Protein AF-A0A926B784-F1 (afdb_monomer_lite)

Radius of gyration: 11.8 Å; chains: 1; bounding box: 27×30×29 Å

Secondary structure (DSSP, 8-state):
------SS--HHHHHHHHHHTTS----TT--TT--TTTTT--HHHHHHHHHHHHHHH-----TTTS-TTTTSSHHHHHHHHHHHH-

pLDDT: mean 86.95, std 11.78, range [35.88, 95.69]

Structure (mmCIF, N/CA/C/O backbone):
data_AF-A0A926B784-F1
#
_entry.id   AF-A0A926B784-F1
#
loop_
_atom_site.group_PDB
_atom_site.id
_atom_site.type_symbol
_atom_site.label_atom_id
_atom_site.label_alt_id
_atom_site.label_comp_id
_atom_site.label_asym_id
_atom_site.label_entity_id
_atom_site.label_seq_id
_atom_site.pdbx_PDB_ins_code
_atom_site.Cartn_x
_atom_site.Cartn_y
_atom_site.Cartn_z
_atom_site.occupancy
_atom_site.B_iso_or_equiv
_atom_site.auth_seq_id
_atom_site.auth_comp_id
_atom_site.auth_asym_id
_atom_site.auth_atom_id
_atom_site.pdbx_PDB_model_num
ATOM 1 N N . MET A 1 1 ? -17.581 -16.536 -1.604 1.00 35.88 1 MET A N 1
ATOM 2 C CA . MET A 1 1 ? -16.389 -17.124 -0.973 1.00 35.88 1 MET A CA 1
ATOM 3 C C . MET A 1 1 ? -16.116 -16.251 0.225 1.00 35.88 1 MET A C 1
ATOM 5 O O . MET A 1 1 ? -16.010 -15.046 0.045 1.00 35.88 1 MET A O 1
ATOM 9 N N . ASP A 1 2 ? -16.212 -16.821 1.419 1.00 40.94 2 ASP A N 1
ATOM 10 C CA . ASP A 1 2 ? -16.059 -16.122 2.691 1.00 40.94 2 ASP A CA 1
ATOM 11 C C . ASP A 1 2 ? -14.634 -15.579 2.819 1.00 40.94 2 ASP A C 1
ATOM 13 O O . ASP A 1 2 ? -13.742 -16.247 3.334 1.00 40.94 2 ASP A O 1
ATOM 17 N N . SER A 1 3 ? -14.407 -14.370 2.310 1.00 45.78 3 SER A N 1
ATOM 18 C CA . SER A 1 3 ? -13.193 -13.621 2.597 1.00 45.78 3 SER A CA 1
ATOM 19 C C . SER A 1 3 ? -13.316 -13.147 4.038 1.00 45.78 3 SER A C 1
ATOM 21 O O . SER A 1 3 ? -13.873 -12.085 4.315 1.00 45.78 3 SER A O 1
ATOM 23 N N . THR A 1 4 ? -12.860 -13.969 4.983 1.00 47.59 4 THR A N 1
ATOM 24 C CA . THR A 1 4 ? -12.438 -13.484 6.296 1.00 47.59 4 THR A CA 1
ATOM 25 C C . THR A 1 4 ? -11.506 -12.314 6.034 1.00 47.59 4 THR A C 1
ATOM 27 O O . THR A 1 4 ? -10.366 -12.530 5.634 1.00 47.59 4 THR A O 1
ATOM 30 N N . LYS A 1 5 ? -12.028 -11.089 6.165 1.00 55.56 5 LYS A N 1
ATOM 31 C CA . LYS A 1 5 ? -11.262 -9.853 6.040 1.00 55.56 5 LYS A CA 1
ATOM 32 C C . LYS A 1 5 ? -10.145 -9.943 7.072 1.00 55.56 5 LYS A C 1
ATOM 34 O O . LYS A 1 5 ? -10.393 -9.748 8.262 1.00 55.56 5 LYS A O 1
ATOM 39 N N . HIS A 1 6 ? -8.956 -10.355 6.643 1.00 57.19 6 HIS A N 1
ATOM 40 C CA . HIS A 1 6 ? -7.782 -10.283 7.487 1.00 57.19 6 HIS A CA 1
ATOM 41 C C . HIS A 1 6 ? -7.489 -8.797 7.586 1.00 57.19 6 HIS A C 1
ATOM 43 O O . HIS A 1 6 ? -7.059 -8.178 6.619 1.00 57.19 6 HIS A O 1
ATOM 49 N N . LEU A 1 7 ? -7.890 -8.201 8.710 1.00 67.25 7 LEU A N 1
ATOM 50 C CA . LEU A 1 7 ? -7.768 -6.762 8.888 1.00 67.25 7 LEU A CA 1
ATOM 51 C C . LEU A 1 7 ? -6.287 -6.372 8.787 1.00 67.25 7 LEU A C 1
ATOM 53 O O . LEU A 1 7 ? -5.987 -5.344 8.215 1.00 67.25 7 LEU A O 1
ATOM 57 N N . SER A 1 8 ? -5.364 -7.228 9.226 1.00 77.38 8 SER A N 1
ATOM 58 C CA . SER A 1 8 ? -3.924 -6.957 9.265 1.00 77.38 8 SER A CA 1
ATOM 59 C C . SER A 1 8 ? -3.163 -7.748 8.188 1.00 77.38 8 SER A C 1
ATOM 61 O O . SER A 1 8 ? -2.761 -8.875 8.473 1.00 77.38 8 SER A O 1
ATOM 63 N N . PRO A 1 9 ? -2.968 -7.217 6.968 1.00 84.88 9 PRO A N 1
ATOM 64 C CA . PRO A 1 9 ? -2.322 -7.957 5.889 1.00 84.88 9 PRO A CA 1
ATOM 65 C C . PRO A 1 9 ? -0.818 -8.112 6.147 1.00 84.88 9 PRO A C 1
ATOM 67 O O . PRO A 1 9 ? -0.172 -7.206 6.678 1.00 84.88 9 PRO A O 1
ATOM 70 N N . ASN A 1 10 ? -0.240 -9.235 5.722 1.00 90.06 10 ASN A N 1
ATOM 71 C CA . ASN A 1 10 ? 1.207 -9.332 5.507 1.00 90.06 10 ASN A CA 1
ATOM 72 C C . ASN A 1 10 ? 1.597 -8.837 4.097 1.00 90.06 10 ASN A C 1
ATOM 74 O O . ASN A 1 10 ? 0.736 -8.512 3.282 1.00 90.06 10 ASN A O 1
ATOM 78 N N . ALA A 1 11 ? 2.898 -8.762 3.800 1.00 91.25 11 ALA A N 1
ATOM 79 C CA . ALA A 1 11 ? 3.394 -8.222 2.533 1.00 91.25 11 ALA A CA 1
ATOM 80 C C . ALA A 1 11 ? 2.876 -8.984 1.298 1.00 91.25 11 ALA A C 1
ATOM 82 O O . ALA A 1 11 ? 2.495 -8.355 0.315 1.00 91.25 11 ALA A O 1
ATOM 83 N N . ILE A 1 12 ? 2.813 -10.317 1.359 1.00 90.69 12 ILE A N 1
ATOM 84 C CA . ILE A 1 12 ? 2.325 -11.157 0.255 1.00 90.69 12 ILE A CA 1
ATOM 85 C C . ILE A 1 12 ? 0.825 -10.953 0.044 1.00 90.69 12 ILE A C 1
ATOM 87 O O . ILE A 1 12 ? 0.384 -10.711 -1.076 1.00 90.69 12 ILE A O 1
ATOM 91 N N . GLU A 1 13 ? 0.044 -10.969 1.126 1.00 90.31 13 GLU A N 1
ATOM 92 C CA . GLU A 1 13 ? -1.399 -10.701 1.062 1.00 90.31 13 GLU A CA 1
ATOM 93 C C . GLU A 1 13 ? -1.694 -9.306 0.505 1.00 90.31 13 GLU A C 1
ATOM 95 O O . GLU A 1 13 ? -2.662 -9.122 -0.231 1.00 90.31 13 GLU A O 1
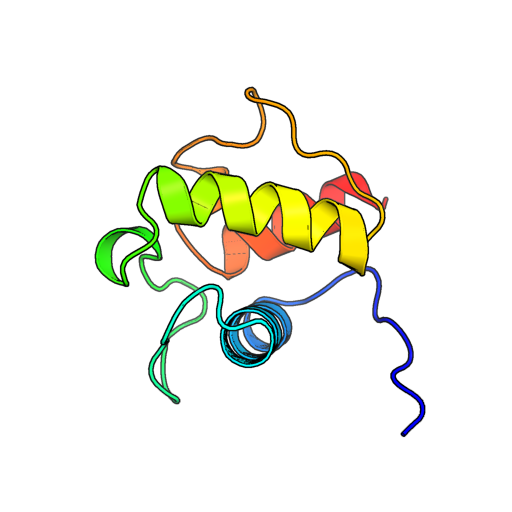ATOM 100 N N . LEU A 1 14 ? -0.852 -8.326 0.834 1.00 90.69 14 LEU A N 1
ATOM 101 C CA . LEU A 1 14 ? -0.972 -6.976 0.312 1.00 90.69 14 LEU A CA 1
ATOM 102 C C . LEU A 1 14 ? -0.676 -6.920 -1.193 1.00 90.69 14 LEU A C 1
ATOM 104 O O . LEU A 1 14 ? -1.427 -6.270 -1.912 1.00 90.69 14 LEU A O 1
ATOM 108 N N . ILE A 1 15 ? 0.366 -7.603 -1.680 1.00 92.06 15 ILE A N 1
ATOM 109 C CA . ILE A 1 15 ? 0.673 -7.695 -3.121 1.00 92.06 15 ILE A CA 1
ATOM 110 C C . ILE A 1 15 ? -0.503 -8.321 -3.878 1.00 92.06 15 ILE A C 1
ATOM 112 O O . ILE A 1 15 ? -0.949 -7.778 -4.892 1.00 92.06 15 ILE A O 1
ATOM 116 N N . ASP A 1 16 ? -1.034 -9.435 -3.370 1.00 90.12 16 ASP A N 1
ATOM 117 C CA . ASP A 1 16 ? -2.188 -10.117 -3.962 1.00 90.12 16 ASP A CA 1
ATOM 118 C C . ASP A 1 16 ? -3.423 -9.208 -3.982 1.00 90.12 16 ASP A C 1
ATOM 120 O O . ASP A 1 16 ? -4.121 -9.114 -4.996 1.00 90.12 16 ASP A O 1
ATOM 124 N N . TRP A 1 17 ? -3.675 -8.492 -2.884 1.00 90.88 17 TRP A N 1
ATOM 125 C CA . TRP A 1 17 ? -4.767 -7.527 -2.788 1.00 90.88 17 TRP A CA 1
ATOM 126 C C . TRP A 1 17 ? -4.595 -6.363 -3.771 1.00 90.88 17 TRP A C 1
ATOM 128 O O . TRP A 1 17 ? -5.533 -6.044 -4.497 1.00 90.88 17 TRP A O 1
ATOM 138 N N . MET A 1 18 ? -3.399 -5.777 -3.870 1.00 90.81 18 MET A N 1
ATOM 139 C CA . MET A 1 18 ? -3.115 -4.678 -4.800 1.00 90.81 18 MET A CA 1
ATOM 140 C C . MET A 1 18 ? -3.338 -5.085 -6.260 1.00 90.81 18 MET A C 1
ATOM 142 O O . MET A 1 18 ? -3.919 -4.310 -7.021 1.00 90.81 18 MET A O 1
ATOM 146 N N . ASN A 1 19 ? -2.931 -6.301 -6.636 1.00 90.56 19 ASN A N 1
ATOM 147 C CA . ASN A 1 19 ? -3.212 -6.863 -7.957 1.00 90.56 19 ASN A CA 1
ATOM 148 C C . ASN A 1 19 ? -4.713 -7.117 -8.168 1.00 90.56 19 ASN A C 1
ATOM 150 O O . ASN A 1 19 ? -5.252 -6.797 -9.226 1.00 90.56 19 ASN A O 1
ATOM 154 N N . SER A 1 20 ? -5.406 -7.673 -7.168 1.00 89.56 20 SER A N 1
ATOM 155 C CA . SER A 1 20 ? -6.845 -7.963 -7.244 1.00 89.56 20 SER A CA 1
ATOM 156 C C . SER A 1 20 ? -7.695 -6.698 -7.393 1.00 89.56 20 SER A C 1
ATOM 158 O O . SER A 1 20 ? -8.675 -6.705 -8.136 1.00 89.56 20 SER A O 1
ATOM 160 N N . GLU A 1 21 ? -7.326 -5.620 -6.703 1.00 88.62 21 GLU A N 1
ATOM 161 C CA . GLU A 1 21 ? -7.985 -4.311 -6.798 1.00 88.62 21 GLU A CA 1
ATOM 162 C C . GLU A 1 21 ? -7.565 -3.521 -8.051 1.00 88.62 21 GLU A C 1
ATOM 164 O O . GLU A 1 21 ? -8.135 -2.471 -8.348 1.00 88.62 21 GLU A O 1
ATOM 169 N N . GLY A 1 22 ? -6.573 -4.006 -8.808 1.00 88.62 22 GLY A N 1
ATOM 170 C CA . GLY A 1 22 ? -6.040 -3.309 -9.979 1.00 88.62 22 GLY A CA 1
ATOM 171 C C . GLY A 1 22 ? -5.330 -1.998 -9.629 1.00 88.62 22 GLY A C 1
ATOM 172 O O . GLY A 1 22 ? -5.318 -1.070 -10.437 1.00 88.62 22 GLY A O 1
ATOM 173 N N . LEU A 1 23 ? -4.766 -1.903 -8.419 1.00 89.62 23 LEU A N 1
ATOM 174 C CA . LEU A 1 23 ? -4.006 -0.735 -7.962 1.00 89.62 23 LEU A CA 1
ATOM 175 C C . LEU A 1 23 ? -2.641 -0.658 -8.641 1.00 89.62 23 LEU A C 1
ATOM 177 O O . LEU A 1 23 ? -2.198 0.425 -9.019 1.00 89.62 23 LEU A O 1
ATOM 181 N N . LEU A 1 24 ? -1.989 -1.812 -8.778 1.00 88.44 24 LEU A N 1
ATOM 182 C CA . LEU A 1 24 ? -0.731 -2.004 -9.487 1.00 88.44 24 LEU A CA 1
ATOM 183 C C . LEU A 1 24 ? -0.769 -3.350 -10.209 1.00 88.44 24 LEU A C 1
ATOM 185 O O . LEU A 1 24 ? -1.401 -4.291 -9.736 1.00 88.44 24 LEU A O 1
ATOM 189 N N . GLU A 1 25 ? -0.050 -3.438 -11.324 1.00 87.62 25 GLU A N 1
ATOM 190 C CA . GLU A 1 25 ? 0.225 -4.696 -12.017 1.00 87.62 25 GLU A CA 1
ATOM 191 C C . GLU A 1 25 ? 1.606 -5.189 -11.570 1.00 87.62 25 GLU A C 1
ATOM 193 O O . GLU A 1 25 ? 2.621 -4.885 -12.199 1.00 87.62 25 GLU A O 1
ATOM 198 N N . LEU A 1 26 ? 1.658 -5.878 -10.428 1.00 88.69 26 LEU A N 1
ATOM 199 C CA . LEU A 1 26 ? 2.903 -6.433 -9.894 1.00 88.69 26 LEU A CA 1
ATOM 200 C C . LEU A 1 26 ? 3.123 -7.840 -10.457 1.00 88.69 26 LEU A C 1
ATOM 202 O O . LEU A 1 26 ? 2.183 -8.629 -10.572 1.00 88.69 26 LEU A O 1
ATOM 206 N N . ASP A 1 27 ? 4.376 -8.169 -10.766 1.00 87.25 27 ASP A N 1
ATOM 207 C CA . ASP A 1 27 ? 4.743 -9.515 -11.201 1.00 87.25 27 ASP A CA 1
ATOM 208 C C . ASP A 1 27 ? 4.428 -10.569 -10.122 1.00 87.25 27 ASP A C 1
ATOM 210 O O . ASP A 1 27 ? 4.422 -10.297 -8.921 1.00 87.25 27 ASP A O 1
ATOM 214 N N . TRP A 1 28 ? 4.191 -11.810 -10.555 1.00 80.69 28 TRP A N 1
ATOM 215 C CA . TRP A 1 28 ? 3.842 -12.937 -9.674 1.00 80.69 28 TRP A CA 1
ATOM 216 C C . TRP A 1 28 ? 4.945 -13.309 -8.665 1.00 80.69 28 TRP A C 1
ATOM 218 O O . TRP A 1 28 ? 4.672 -14.006 -7.689 1.00 80.69 28 TRP A O 1
ATOM 228 N N . ASP A 1 29 ? 6.185 -12.886 -8.916 1.00 87.56 29 ASP A N 1
ATOM 229 C CA . ASP A 1 29 ? 7.356 -13.062 -8.058 1.00 87.56 29 ASP A CA 1
ATOM 230 C C . ASP A 1 29 ? 7.851 -11.735 -7.457 1.00 87.56 29 ASP A C 1
ATOM 232 O O . ASP A 1 29 ? 8.990 -11.658 -6.986 1.00 87.56 29 ASP A O 1
ATOM 236 N N . PHE A 1 30 ? 7.006 -10.694 -7.451 1.00 90.56 30 PHE A N 1
ATOM 237 C CA . PHE A 1 30 ? 7.355 -9.404 -6.867 1.00 90.56 30 PHE A CA 1
ATOM 238 C C . PHE A 1 30 ? 7.722 -9.568 -5.382 1.00 90.56 30 PHE A C 1
ATOM 240 O O . PHE A 1 30 ? 6.940 -10.130 -4.608 1.00 90.56 30 PHE A O 1
ATOM 247 N N . PRO A 1 31 ? 8.909 -9.105 -4.958 1.00 91.94 31 PRO A N 1
ATOM 248 C CA . PRO A 1 31 ? 9.387 -9.364 -3.611 1.00 91.94 31 PRO A CA 1
ATOM 249 C C . PRO A 1 31 ? 8.714 -8.451 -2.577 1.00 91.94 31 PRO A C 1
ATOM 251 O O . PRO A 1 31 ? 8.306 -7.327 -2.866 1.00 91.94 31 PRO A O 1
ATOM 254 N N . GLU A 1 32 ? 8.648 -8.920 -1.331 1.00 92.06 32 GLU A N 1
ATOM 255 C CA . GLU A 1 32 ? 8.038 -8.200 -0.201 1.00 92.06 32 GLU A CA 1
ATOM 256 C C . GLU A 1 32 ? 8.724 -6.860 0.114 1.00 92.06 32 GLU A C 1
ATOM 258 O O . GLU A 1 32 ? 8.094 -5.937 0.634 1.00 92.06 32 GLU A O 1
ATOM 263 N N . ASP A 1 33 ? 10.014 -6.757 -0.202 1.00 93.06 33 ASP A N 1
ATOM 264 C CA . ASP A 1 33 ? 10.856 -5.565 -0.092 1.00 93.06 33 ASP A CA 1
ATOM 265 C C . ASP A 1 33 ? 11.072 -4.864 -1.447 1.00 93.06 33 ASP A C 1
ATOM 267 O O . ASP A 1 33 ? 11.930 -3.988 -1.575 1.00 93.06 33 ASP A O 1
ATOM 271 N N . GLY A 1 34 ? 10.287 -5.235 -2.463 1.00 92.62 34 GLY A N 1
ATOM 272 C CA . GLY A 1 34 ? 10.322 -4.633 -3.789 1.00 92.62 34 GLY A CA 1
ATOM 273 C C . GLY A 1 34 ? 9.881 -3.173 -3.777 1.00 92.62 34 GLY A C 1
ATOM 274 O O . GLY A 1 34 ? 8.963 -2.792 -3.056 1.00 92.62 34 GLY A O 1
ATOM 275 N N . ASP A 1 35 ? 10.527 -2.350 -4.604 1.00 93.81 35 ASP A N 1
ATOM 276 C CA . ASP A 1 35 ? 10.222 -0.920 -4.710 1.00 93.81 35 ASP A CA 1
ATOM 277 C C . ASP A 1 35 ? 8.904 -0.698 -5.474 1.00 93.81 35 ASP A C 1
ATOM 279 O O . ASP A 1 35 ? 8.842 -0.836 -6.699 1.00 93.81 35 ASP A O 1
ATOM 283 N N . LEU A 1 36 ? 7.848 -0.320 -4.748 1.00 93.19 36 LEU A N 1
ATOM 284 C CA . LEU A 1 36 ? 6.525 -0.042 -5.311 1.00 93.19 36 LEU A CA 1
ATOM 285 C C . LEU A 1 36 ? 6.539 1.169 -6.250 1.00 93.19 36 LEU A C 1
ATOM 287 O O . LEU A 1 36 ? 5.811 1.186 -7.242 1.00 93.19 36 LEU A O 1
ATOM 291 N N . PHE A 1 37 ? 7.384 2.172 -5.995 1.00 91.88 37 PHE A N 1
ATOM 292 C CA . PHE A 1 37 ? 7.512 3.328 -6.886 1.00 91.88 37 PHE A CA 1
ATOM 293 C C . PHE A 1 37 ? 8.150 2.929 -8.214 1.00 91.88 37 PHE A C 1
ATOM 295 O O . PHE A 1 37 ? 7.732 3.418 -9.263 1.00 91.88 37 PHE A O 1
ATOM 302 N N . ALA A 1 38 ? 9.143 2.036 -8.182 1.00 91.31 38 ALA A N 1
ATOM 303 C CA . ALA A 1 38 ? 9.724 1.468 -9.397 1.00 91.31 38 ALA A CA 1
ATOM 304 C C . ALA A 1 38 ? 8.715 0.592 -10.160 1.00 91.31 38 ALA A C 1
ATOM 306 O O . ALA A 1 38 ? 8.760 0.548 -11.388 1.00 91.31 38 ALA A O 1
ATOM 307 N N . ALA A 1 39 ? 7.787 -0.042 -9.439 1.00 90.00 39 ALA A N 1
ATOM 308 C CA . ALA A 1 39 ? 6.712 -0.854 -10.001 1.00 90.00 39 ALA A CA 1
ATOM 309 C C . ALA A 1 39 ? 5.521 -0.044 -10.555 1.00 90.00 39 ALA A C 1
ATOM 311 O O . ALA A 1 39 ? 4.613 -0.623 -11.143 1.00 90.00 39 ALA A O 1
ATOM 312 N N . GLY A 1 40 ? 5.517 1.287 -10.406 1.00 89.44 40 GLY A N 1
ATOM 313 C CA . GLY A 1 40 ? 4.481 2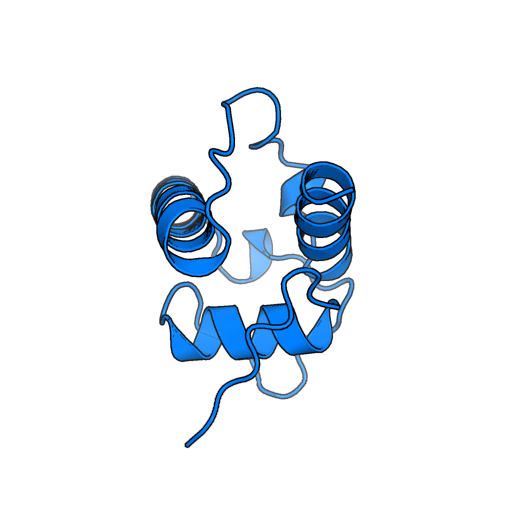.159 -10.972 1.00 89.44 40 GLY A CA 1
ATOM 314 C C . GLY A 1 40 ? 3.567 2.846 -9.957 1.00 89.44 40 GLY A C 1
ATOM 315 O O . GLY A 1 40 ? 2.578 3.451 -10.366 1.00 89.44 40 GLY A O 1
ATOM 316 N N . LEU A 1 41 ? 3.887 2.813 -8.657 1.00 92.31 41 LEU A N 1
ATOM 317 C CA . LEU A 1 41 ? 3.174 3.583 -7.633 1.00 92.31 41 LEU A CA 1
ATOM 318 C C . LEU A 1 41 ? 3.468 5.088 -7.778 1.00 92.31 41 LEU A C 1
ATOM 320 O O . LEU A 1 41 ? 4.326 5.656 -7.103 1.00 92.31 41 LEU A O 1
ATOM 324 N N . ASP A 1 42 ? 2.771 5.738 -8.704 1.00 90.31 42 ASP A N 1
ATOM 325 C CA . ASP A 1 42 ? 2.844 7.178 -8.943 1.00 90.31 42 ASP A CA 1
ATOM 326 C C . ASP A 1 42 ? 1.864 7.980 -8.065 1.00 90.31 42 ASP A C 1
ATOM 328 O O . ASP A 1 42 ? 1.110 7.431 -7.266 1.00 90.31 42 ASP A O 1
ATOM 332 N N . SER A 1 43 ? 1.856 9.311 -8.193 1.00 86.38 43 SER A N 1
ATOM 333 C CA . SER A 1 43 ? 0.980 10.176 -7.389 1.00 86.38 43 SER A CA 1
ATOM 334 C C . SER A 1 43 ? -0.516 9.874 -7.540 1.00 86.38 43 SER A C 1
ATOM 336 O O . SER A 1 43 ? -1.263 10.109 -6.594 1.00 86.38 43 SER A O 1
ATOM 338 N N . ASN A 1 44 ? -0.966 9.357 -8.688 1.00 88.25 44 ASN A N 1
ATOM 339 C CA . ASN A 1 44 ? -2.364 8.968 -8.877 1.00 88.25 44 ASN A CA 1
ATOM 340 C C . ASN A 1 44 ? -2.633 7.609 -8.226 1.00 88.25 44 ASN A C 1
ATOM 342 O O . ASN A 1 44 ? -3.638 7.451 -7.534 1.00 88.25 44 ASN A O 1
ATOM 346 N N . ALA A 1 45 ? -1.714 6.656 -8.397 1.00 90.56 45 ALA A N 1
ATOM 347 C CA . ALA A 1 45 ? -1.793 5.343 -7.771 1.00 90.56 45 ALA A CA 1
ATOM 348 C C . ALA A 1 45 ? -1.767 5.443 -6.239 1.00 90.56 45 ALA A C 1
ATOM 350 O O . ALA A 1 45 ? -2.516 4.737 -5.577 1.00 90.56 45 ALA A O 1
ATOM 351 N N . VAL A 1 46 ? -0.996 6.376 -5.666 1.00 91.81 46 VAL A N 1
ATOM 352 C CA . VAL A 1 46 ? -1.001 6.662 -4.219 1.00 91.81 46 VAL A CA 1
ATOM 353 C C . VAL A 1 46 ? -2.380 7.125 -3.744 1.00 91.81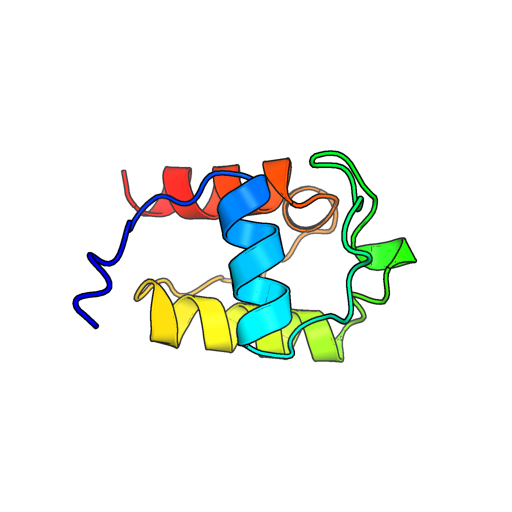 46 VAL A C 1
ATOM 355 O O . VAL A 1 46 ? -2.861 6.657 -2.715 1.00 91.81 46 VAL A O 1
ATOM 358 N N . MET A 1 47 ? -3.043 8.010 -4.494 1.00 91.75 47 MET A N 1
ATOM 359 C CA . MET A 1 47 ? -4.391 8.472 -4.142 1.00 91.75 47 MET A CA 1
ATOM 360 C C . MET A 1 47 ? -5.429 7.348 -4.242 1.00 91.75 47 MET A C 1
ATOM 362 O O . MET A 1 47 ? -6.294 7.237 -3.376 1.00 91.75 47 MET A O 1
ATOM 366 N N . HIS A 1 48 ? -5.341 6.501 -5.271 1.00 91.38 48 HIS A N 1
ATOM 367 C CA . HIS A 1 48 ? -6.216 5.334 -5.408 1.00 91.38 48 HIS A CA 1
ATOM 368 C C . HIS A 1 48 ? -5.957 4.286 -4.325 1.00 91.38 48 HIS A C 1
ATOM 370 O O . HIS A 1 48 ? -6.906 3.739 -3.776 1.00 91.38 48 HIS A O 1
ATOM 376 N N . LEU A 1 49 ? -4.691 4.053 -3.974 1.00 92.00 49 LEU A N 1
ATOM 377 C CA . LEU A 1 49 ? -4.303 3.180 -2.876 1.00 92.00 49 LEU A CA 1
ATOM 378 C C . LEU A 1 49 ? -4.909 3.667 -1.559 1.00 92.00 49 LEU A C 1
ATOM 380 O O . LEU A 1 49 ? -5.500 2.867 -0.845 1.00 92.00 49 LEU A O 1
ATOM 384 N N . ALA A 1 50 ? -4.800 4.963 -1.250 1.00 91.75 50 ALA A N 1
ATOM 385 C CA . ALA A 1 50 ? -5.382 5.530 -0.036 1.00 91.75 50 ALA A CA 1
ATOM 386 C C . ALA A 1 50 ? -6.900 5.292 0.033 1.00 91.75 50 ALA A C 1
ATOM 388 O O . ALA A 1 50 ? -7.399 4.817 1.050 1.00 91.75 50 ALA A O 1
ATOM 389 N N . ALA A 1 51 ? -7.614 5.529 -1.073 1.00 91.62 51 ALA A N 1
ATOM 390 C CA . ALA A 1 51 ? -9.052 5.275 -1.160 1.00 91.62 51 ALA A CA 1
ATOM 391 C C . ALA A 1 51 ? -9.406 3.780 -1.034 1.00 91.62 51 ALA A C 1
ATOM 393 O O . ALA A 1 51 ? -10.372 3.426 -0.364 1.00 91.62 51 ALA A O 1
ATOM 394 N N . ALA A 1 52 ? -8.620 2.890 -1.646 1.00 92.12 52 ALA A N 1
ATOM 395 C CA . ALA A 1 52 ? -8.828 1.447 -1.547 1.00 92.12 52 ALA A CA 1
ATOM 396 C C . ALA A 1 52 ? -8.537 0.920 -0.135 1.00 92.12 52 ALA A C 1
ATOM 398 O O . ALA A 1 52 ? -9.232 0.027 0.350 1.00 92.12 52 ALA A O 1
ATOM 399 N N . VAL A 1 53 ? -7.541 1.488 0.552 1.00 91.62 53 VAL A N 1
ATOM 400 C CA . VAL A 1 53 ? -7.261 1.166 1.955 1.00 91.62 53 VAL A CA 1
ATOM 401 C C . VAL A 1 53 ? -8.424 1.600 2.850 1.00 91.62 53 VAL A C 1
ATOM 403 O O . VAL A 1 53 ? -8.841 0.830 3.719 1.00 91.62 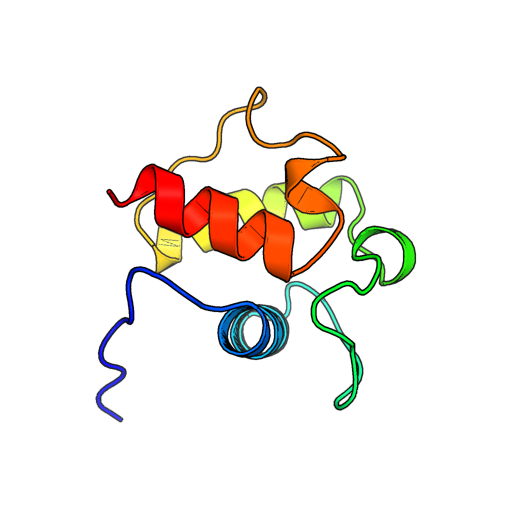53 VAL A O 1
ATOM 406 N N . GLU A 1 54 ? -8.994 2.780 2.609 1.00 92.25 54 GLU A N 1
ATOM 407 C CA . GLU A 1 54 ? -10.180 3.261 3.320 1.00 92.25 54 GLU A CA 1
ATOM 408 C C . GLU A 1 54 ? -11.391 2.344 3.096 1.00 92.25 54 GLU A C 1
ATOM 410 O O . GLU A 1 54 ? -12.037 1.944 4.062 1.00 92.25 54 GLU A O 1
ATOM 415 N N . ASP A 1 55 ? -11.666 1.934 1.857 1.00 90.81 55 ASP A N 1
ATOM 416 C CA . ASP A 1 55 ? -12.811 1.069 1.540 1.00 90.81 55 ASP A CA 1
ATOM 417 C C . ASP A 1 55 ? -12.645 -0.364 2.085 1.00 90.81 55 ASP A C 1
ATOM 419 O O . ASP A 1 55 ? -13.566 -0.939 2.679 1.00 90.81 55 ASP A O 1
ATOM 423 N N . TYR A 1 56 ? -11.452 -0.949 1.935 1.00 89.19 56 TYR A N 1
ATOM 424 C CA . TYR A 1 56 ? -11.212 -2.347 2.297 1.00 89.19 56 TYR A CA 1
ATOM 425 C C . TYR A 1 56 ? -10.946 -2.540 3.796 1.00 89.19 56 TYR A C 1
ATOM 427 O O . TYR A 1 56 ? -11.535 -3.435 4.420 1.00 89.19 56 TYR A O 1
ATOM 435 N N . TYR A 1 57 ? -10.084 -1.698 4.377 1.00 88.44 57 TYR A N 1
ATOM 436 C CA . TYR A 1 57 ? -9.655 -1.786 5.777 1.00 88.44 57 TYR A CA 1
ATOM 437 C C . TYR A 1 57 ? -10.407 -0.824 6.706 1.00 88.44 57 TYR A C 1
ATOM 439 O O . TYR A 1 57 ? -10.335 -0.993 7.923 1.00 88.44 57 TYR A O 1
ATOM 447 N N . GLY A 1 58 ? -11.147 0.158 6.178 1.00 89.19 58 GLY A N 1
ATOM 448 C CA . GLY A 1 58 ? -11.805 1.181 7.000 1.00 89.19 58 GLY A CA 1
ATOM 449 C C . GLY A 1 58 ? -10.829 2.202 7.591 1.00 89.19 58 GLY A C 1
ATOM 450 O O . GLY A 1 58 ? -11.126 2.781 8.636 1.00 89.19 58 GLY A O 1
ATOM 451 N N . LEU A 1 59 ? -9.650 2.373 6.982 1.00 90.44 59 LEU A N 1
ATOM 452 C CA . LEU A 1 59 ? -8.573 3.234 7.474 1.00 90.44 59 LEU A CA 1
ATOM 453 C C . LEU A 1 59 ? -8.359 4.432 6.553 1.00 90.44 59 LEU A C 1
ATOM 455 O O . LEU A 1 59 ? -7.992 4.270 5.394 1.00 90.44 59 LEU A O 1
ATOM 459 N N . GLU A 1 60 ? -8.490 5.634 7.099 1.00 91.44 60 GLU A N 1
ATOM 460 C CA . GLU A 1 60 ? -8.114 6.856 6.394 1.00 91.44 60 GLU A CA 1
ATOM 461 C C . GLU A 1 60 ? -6.597 7.073 6.526 1.00 91.44 60 GLU A C 1
ATOM 463 O O . GLU A 1 60 ? -6.073 7.209 7.637 1.00 91.44 60 GLU A O 1
ATOM 468 N N . LEU A 1 61 ? -5.885 7.063 5.394 1.00 90.19 61 LEU A N 1
ATOM 469 C CA . LEU A 1 61 ? -4.461 7.396 5.335 1.00 90.19 61 LEU A CA 1
ATOM 470 C C . LEU A 1 61 ? -4.303 8.895 5.073 1.00 90.19 61 LEU A C 1
ATOM 472 O O . LEU A 1 61 ? -4.590 9.380 3.976 1.00 90.19 61 LEU A O 1
ATOM 476 N N . GLY A 1 62 ? -3.833 9.623 6.081 1.00 88.12 62 GLY A N 1
ATOM 477 C CA . GLY A 1 62 ? -3.522 11.040 5.974 1.00 88.12 62 GLY A CA 1
ATOM 478 C C . GLY A 1 62 ? -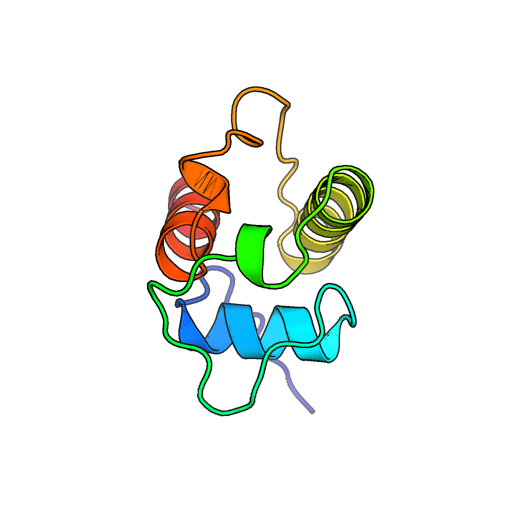2.231 11.325 5.190 1.00 88.12 62 GLY A C 1
ATOM 479 O O . GLY A 1 62 ? -1.432 10.433 4.879 1.00 88.12 62 GLY A O 1
ATOM 480 N N . PRO A 1 63 ? -1.989 12.600 4.841 1.00 86.44 63 PRO A N 1
ATOM 481 C CA . PRO A 1 63 ? -0.791 13.015 4.110 1.00 86.44 63 PRO A CA 1
ATOM 482 C C . PRO A 1 63 ? 0.516 12.739 4.872 1.00 86.44 63 PRO A C 1
ATOM 484 O O . PRO A 1 63 ? 1.570 12.605 4.250 1.00 86.44 63 PRO A O 1
ATOM 487 N N . GLU A 1 64 ? 0.473 12.658 6.201 1.00 88.94 64 GLU A N 1
ATOM 488 C CA . GLU A 1 64 ? 1.608 12.296 7.048 1.00 88.94 64 GLU A CA 1
ATOM 489 C C . GLU A 1 64 ? 1.977 10.809 6.976 1.00 88.94 64 GLU A C 1
ATOM 491 O O . GLU A 1 64 ? 3.130 10.460 7.237 1.00 88.94 64 GLU A O 1
ATOM 496 N N . GLU A 1 65 ? 1.045 9.934 6.592 1.00 90.38 65 GLU A N 1
ATOM 497 C CA . GLU A 1 65 ? 1.314 8.513 6.365 1.00 90.38 65 GLU A CA 1
ATOM 498 C C . GLU A 1 65 ? 1.667 8.202 4.917 1.00 90.38 65 GLU A C 1
ATOM 500 O O . GLU A 1 65 ? 2.438 7.270 4.683 1.00 90.38 65 GLU A O 1
ATOM 505 N N . LEU A 1 66 ? 1.164 8.987 3.959 1.00 90.00 66 LEU A N 1
ATOM 506 C CA . LEU A 1 66 ? 1.451 8.862 2.523 1.00 90.00 66 LEU A CA 1
ATOM 507 C C . LEU A 1 66 ? 2.864 9.359 2.167 1.00 90.00 66 LEU A C 1
ATOM 509 O O . LEU A 1 66 ? 3.083 10.149 1.248 1.00 90.00 66 LEU A O 1
ATOM 513 N N . THR A 1 67 ? 3.852 8.889 2.920 1.00 90.94 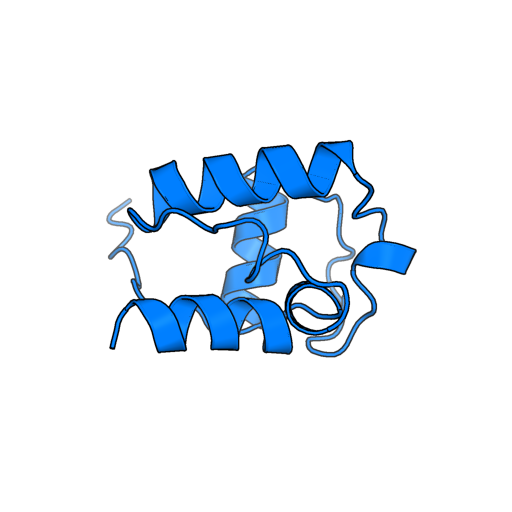67 THR A N 1
ATOM 514 C CA . THR A 1 67 ? 5.264 9.194 2.726 1.00 90.94 67 THR A CA 1
ATOM 515 C C . THR A 1 67 ? 5.927 8.133 1.865 1.00 90.94 67 THR A C 1
ATOM 517 O O . THR A 1 67 ? 5.522 6.970 1.828 1.00 90.94 67 THR A O 1
ATOM 520 N N . ARG A 1 68 ? 7.018 8.522 1.201 1.00 89.50 68 ARG A N 1
ATOM 521 C CA . ARG A 1 68 ? 7.816 7.593 0.396 1.00 89.50 68 ARG A CA 1
ATOM 522 C C . ARG A 1 68 ? 8.345 6.415 1.213 1.00 89.50 68 ARG A C 1
ATOM 524 O O . ARG A 1 68 ? 8.502 5.346 0.653 1.00 89.50 68 ARG A O 1
ATOM 531 N N . GLU A 1 69 ? 8.624 6.610 2.499 1.00 91.31 69 GLU A N 1
ATOM 532 C CA . GLU A 1 69 ? 9.134 5.559 3.384 1.00 91.31 69 GLU A CA 1
ATOM 533 C C . GLU A 1 69 ? 8.069 4.497 3.669 1.00 91.31 69 GLU A C 1
ATOM 535 O O . GLU A 1 69 ? 8.324 3.309 3.492 1.00 91.31 69 GLU A O 1
ATOM 540 N N . ASN A 1 70 ? 6.851 4.918 4.018 1.00 93.00 70 ASN A N 1
ATOM 541 C CA . ASN A 1 70 ? 5.763 3.984 4.304 1.00 93.00 70 ASN A CA 1
ATOM 542 C C . ASN A 1 70 ? 5.276 3.252 3.047 1.00 93.00 70 ASN A C 1
ATOM 544 O O . ASN A 1 70 ? 4.929 2.074 3.105 1.00 93.00 70 ASN A O 1
ATOM 548 N N . LEU A 1 71 ? 5.279 3.940 1.905 1.00 92.38 71 LEU A N 1
ATOM 549 C CA . LEU A 1 71 ? 4.814 3.416 0.621 1.00 92.38 71 LEU A CA 1
ATOM 550 C C . LEU A 1 71 ? 5.941 2.793 -0.223 1.00 92.38 71 LEU A C 1
ATOM 552 O O . LEU A 1 71 ? 5.717 2.476 -1.387 1.00 92.38 71 LEU A O 1
ATOM 556 N N . ALA A 1 72 ? 7.158 2.661 0.319 1.00 93.31 72 ALA A N 1
ATOM 557 C CA . ALA A 1 72 ? 8.324 2.195 -0.436 1.00 93.31 72 ALA A CA 1
ATOM 558 C C . ALA A 1 72 ? 8.159 0.758 -0.930 1.00 93.31 72 ALA A C 1
ATOM 560 O O . ALA A 1 72 ? 8.519 0.454 -2.063 1.00 93.31 72 ALA A O 1
ATOM 561 N N . THR A 1 73 ? 7.645 -0.114 -0.065 1.00 95.69 73 THR A N 1
ATOM 562 C CA . THR A 1 73 ? 7.597 -1.561 -0.283 1.00 95.69 73 THR A CA 1
ATOM 563 C C . THR A 1 73 ? 6.276 -2.148 0.214 1.00 95.69 73 THR A C 1
ATOM 565 O O . THR A 1 73 ? 5.632 -1.550 1.086 1.00 95.69 73 THR A O 1
ATOM 568 N N . PRO A 1 74 ? 5.871 -3.335 -0.269 1.00 94.38 74 PRO A N 1
ATOM 569 C CA . PRO A 1 74 ? 4.726 -4.044 0.290 1.00 94.38 74 PRO A CA 1
ATOM 570 C C . PRO A 1 74 ? 4.841 -4.260 1.802 1.00 94.38 74 PRO A C 1
ATOM 572 O O . PRO A 1 74 ? 3.878 -4.044 2.534 1.00 94.38 74 PRO A O 1
ATOM 575 N N . ALA A 1 75 ? 6.028 -4.619 2.295 1.00 94.38 75 ALA A N 1
ATOM 576 C CA . ALA A 1 75 ? 6.262 -4.834 3.718 1.00 94.38 75 ALA A CA 1
ATOM 577 C C . ALA A 1 75 ? 6.038 -3.569 4.563 1.00 94.38 75 ALA A C 1
ATOM 579 O O . ALA A 1 75 ? 5.391 -3.637 5.611 1.00 94.38 75 ALA A O 1
ATOM 580 N N . THR A 1 76 ? 6.531 -2.407 4.119 1.00 95.19 76 THR A N 1
ATOM 581 C CA . THR A 1 76 ? 6.346 -1.140 4.851 1.00 95.19 76 THR A CA 1
ATOM 582 C C . THR A 1 76 ? 4.887 -0.694 4.857 1.00 95.19 76 THR A C 1
ATOM 584 O O . THR A 1 76 ? 4.393 -0.235 5.887 1.00 95.19 76 THR A O 1
ATOM 587 N N . LEU A 1 77 ? 4.174 -0.886 3.746 1.00 92.81 77 LEU A N 1
ATOM 588 C CA . LEU A 1 77 ? 2.759 -0.536 3.640 1.00 92.81 77 LEU A CA 1
ATOM 589 C C . LEU A 1 77 ? 1.880 -1.474 4.479 1.00 92.81 77 LEU A C 1
ATOM 591 O O . LEU A 1 77 ? 1.005 -1.013 5.211 1.00 92.81 77 LEU A O 1
ATOM 595 N N . ALA A 1 78 ? 2.158 -2.778 4.452 1.00 93.12 78 ALA A N 1
ATOM 596 C CA . ALA A 1 78 ? 1.494 -3.757 5.306 1.00 93.12 78 ALA A CA 1
ATOM 597 C C . ALA A 1 78 ? 1.705 -3.425 6.792 1.00 93.12 78 ALA A C 1
ATOM 599 O O . ALA A 1 78 ? 0.753 -3.420 7.575 1.00 93.12 78 ALA A O 1
ATOM 600 N N . ALA A 1 79 ? 2.936 -3.065 7.174 1.00 92.69 79 ALA A N 1
ATOM 601 C CA . ALA A 1 79 ? 3.254 -2.636 8.531 1.00 92.69 79 ALA A CA 1
ATOM 602 C C . ALA A 1 79 ? 2.502 -1.357 8.935 1.00 92.69 79 ALA A C 1
ATOM 604 O O . ALA A 1 79 ? 1.997 -1.292 10.055 1.00 92.69 79 ALA A O 1
ATOM 605 N N . LEU A 1 80 ? 2.378 -0.373 8.036 1.00 92.94 80 LEU A N 1
ATOM 606 C CA . LEU A 1 80 ? 1.594 0.843 8.275 1.00 92.94 80 LEU A CA 1
ATOM 607 C C . LEU A 1 80 ? 0.118 0.514 8.550 1.00 92.94 80 LEU A C 1
ATOM 609 O O . LEU A 1 80 ? -0.439 0.986 9.542 1.00 92.94 80 LEU A O 1
ATOM 613 N N . ILE A 1 81 ? -0.499 -0.318 7.706 1.00 91.75 81 ILE A N 1
ATOM 614 C CA . ILE A 1 81 ? -1.898 -0.746 7.863 1.00 91.75 81 ILE A CA 1
ATOM 615 C C . ILE A 1 81 ? -2.076 -1.493 9.190 1.00 91.75 81 ILE A C 1
ATOM 617 O O . ILE A 1 81 ? -2.967 -1.167 9.973 1.00 91.75 81 ILE A O 1
ATOM 621 N N . CYS A 1 82 ? -1.186 -2.440 9.504 1.00 90.94 82 CYS A N 1
ATOM 622 C CA . CYS A 1 82 ? -1.226 -3.178 10.767 1.00 90.94 82 CYS A CA 1
ATOM 623 C C . CYS A 1 82 ? -1.084 -2.259 11.987 1.00 90.94 82 CYS A C 1
ATOM 625 O O . CYS A 1 82 ? -1.823 -2.414 12.956 1.00 90.94 82 CYS A O 1
ATOM 627 N N . ALA A 1 83 ? -0.167 -1.290 11.940 1.00 90.62 83 ALA A N 1
ATOM 628 C CA . ALA A 1 83 ? 0.052 -0.338 13.026 1.00 90.62 83 ALA A CA 1
ATOM 629 C C . ALA A 1 83 ? -1.165 0.564 13.278 1.00 90.62 83 ALA A C 1
ATOM 631 O O . ALA A 1 83 ? -1.370 1.008 14.404 1.00 90.62 83 ALA A O 1
ATOM 632 N N . LYS A 1 84 ? -1.970 0.828 12.245 1.00 88.56 84 LYS A N 1
ATOM 633 C CA . LYS A 1 84 ? -3.197 1.631 12.326 1.00 88.56 84 LYS A CA 1
ATOM 634 C C . LYS A 1 84 ? -4.411 0.862 12.846 1.00 88.56 84 LYS A C 1
ATOM 636 O O . LYS A 1 84 ? -5.362 1.487 13.305 1.00 88.56 84 LYS A O 1
ATOM 641 N N . LEU A 1 85 ? -4.389 -0.465 12.755 1.00 85.44 85 LEU A N 1
ATOM 642 C CA . LEU A 1 85 ? -5.471 -1.339 13.224 1.00 85.44 85 LEU A CA 1
ATOM 643 C C . LEU A 1 85 ? -5.298 -1.810 14.665 1.00 85.44 85 LEU A C 1
ATOM 645 O O . LEU A 1 85 ? -6.253 -2.333 15.241 1.00 85.44 85 LEU A O 1
ATOM 649 N N . ALA A 1 86 ? -4.084 -1.685 15.199 1.00 74.31 86 ALA A N 1
ATOM 650 C CA . ALA A 1 86 ? -3.747 -1.999 16.583 1.00 74.31 86 ALA A CA 1
ATOM 651 C C . ALA A 1 86 ? -4.313 -0.950 17.554 1.00 74.31 86 ALA A C 1
ATOM 653 O O . ALA A 1 86 ? -4.780 -1.370 18.639 1.00 74.31 86 ALA A O 1
#

Sequence (86 aa):
MDSTKHLSPNAIELIDWMNSEGLLELDWDFPEDGDLFAAGLDSNAVMHLAAAVEDYYGLELGPEELTRENLATPATLAALICAKLA

Foldseek 3Di:
DPPPLPLQDALLRQVVVCVVVVLFDADPPQDQQHFVVVRPCDPVSLVVVQVVCCVRNVDHDDPVCSDCQCNGGSRSVSVSSNVRVD